Protein AF-A0A343YVD2-F1 (afdb_monomer_lite)

Secondary structure (DSSP, 8-state):
-HHHHHHHGGGGBSS--HHHHHHHHHHHHHHHHHHHHHHH--HHHHHHHHHHHHHHHHHHHHHHHHH---------B-HHHHHHHHHHHHHHHHHHHHHHHHHTT-THHHHHHHHHHHHHHHHHHHTHHHHHHHHHHHHHHHHHHHHHHTT--S-SS--------

Radius of gyration: 23.67 Å; chains: 1; bounding box: 76×28×59 Å

Organism: NCBI:txid144245

pLDDT: mean 73.65, std 12.29, range [42.69, 95.31]

Sequence (165 aa):
MTLIFLLILPSLFNKFHPFFFNILLLLYSLILVMKLNYLFNNYWYSYLFYLLMIGGIMILILYMTSISNNEIYMMKFNYFYIKLFFIGMISYYYYHINIVNMTSENLNMWNLLKSINMMELKILFLNLSVSVFMLLYLFIMMIITVMILSKNNVPLRQMNYEKNF

Foldseek 3Di:
DVLVLLVCVVVQFPDDDLVVVLVSQLVSLVVVLVVVCVQLVDNPVSVVSSVVSVVVSVVSVVVNVVPDDPDDDDTDGDVVSVVVSVVVVVVVVVVVVVVVVVCVVPPPVVVVSVVVNVVVVVVCVVCPVVNVVVVVVVVVVVVVVVVVVVPDPDPPDDPPPPPDD

Structure (mmCIF, N/CA/C/O backbone):
data_AF-A0A343YVD2-F1
#
_entry.id   AF-A0A343YVD2-F1
#
loop_
_atom_site.group_PDB
_atom_site.id
_atom_site.type_symbol
_atom_site.label_atom_id
_atom_site.label_alt_id
_atom_site.label_comp_id
_atom_site.label_asym_id
_atom_site.label_entity_id
_atom_site.label_seq_id
_atom_site.pdbx_PDB_ins_code
_atom_site.Cartn_x
_atom_site.Cartn_y
_atom_site.Cartn_z
_atom_site.occupancy
_atom_site.B_iso_or_equiv
_atom_site.auth_seq_id
_atom_site.auth_comp_id
_atom_site.auth_asym_id
_atom_site.auth_atom_id
_atom_site.pdbx_PDB_model_num
ATOM 1 N N . MET A 1 1 ? 8.460 -8.804 4.836 1.00 63.41 1 MET A N 1
ATOM 2 C CA . MET A 1 1 ? 8.385 -8.726 6.306 1.00 63.41 1 MET A CA 1
ATOM 3 C C . MET A 1 1 ? 7.912 -7.364 6.799 1.00 63.41 1 MET A C 1
ATOM 5 O O . MET A 1 1 ? 6.992 -7.354 7.598 1.00 63.41 1 MET A O 1
ATOM 9 N N . THR A 1 2 ? 8.381 -6.229 6.260 1.00 68.31 2 THR A N 1
ATOM 10 C CA . THR A 1 2 ? 7.782 -4.900 6.551 1.00 68.31 2 THR A CA 1
ATOM 11 C C . THR A 1 2 ? 6.255 -4.860 6.371 1.00 68.31 2 THR A C 1
ATOM 13 O O . THR A 1 2 ? 5.543 -4.439 7.273 1.00 68.31 2 THR A O 1
ATOM 16 N N . LEU A 1 3 ? 5.733 -5.406 5.264 1.00 75.88 3 LEU A N 1
ATOM 17 C CA . LEU A 1 3 ? 4.284 -5.529 5.020 1.00 75.88 3 LEU A CA 1
ATOM 18 C C . LEU A 1 3 ? 3.557 -6.427 6.039 1.00 75.88 3 LEU A C 1
ATOM 20 O O . LEU A 1 3 ? 2.396 -6.185 6.341 1.00 75.88 3 LEU A O 1
ATOM 24 N N . ILE A 1 4 ? 4.231 -7.444 6.583 1.00 72.62 4 ILE A N 1
ATOM 25 C CA . ILE A 1 4 ? 3.655 -8.346 7.592 1.00 72.62 4 ILE A CA 1
ATOM 26 C C . ILE A 1 4 ? 3.545 -7.620 8.935 1.00 72.62 4 ILE A C 1
ATOM 28 O O . ILE A 1 4 ? 2.528 -7.739 9.607 1.00 72.62 4 ILE A O 1
ATOM 32 N N . PHE A 1 5 ? 4.522 -6.777 9.281 1.00 72.06 5 PHE A N 1
ATOM 33 C CA . PHE A 1 5 ? 4.406 -5.911 10.453 1.00 72.06 5 PHE A CA 1
ATOM 34 C C . PHE A 1 5 ? 3.246 -4.919 10.332 1.00 72.06 5 PHE A C 1
ATOM 36 O O . PHE A 1 5 ? 2.504 -4.743 11.295 1.00 72.06 5 PHE A O 1
ATOM 43 N N . LEU A 1 6 ? 3.020 -4.335 9.151 1.00 74.12 6 LEU A N 1
ATOM 44 C CA . LEU A 1 6 ? 1.857 -3.468 8.929 1.00 74.12 6 LEU A CA 1
ATOM 45 C C . LEU A 1 6 ? 0.515 -4.201 9.077 1.00 74.12 6 LEU A C 1
ATOM 47 O O . LEU A 1 6 ? -0.443 -3.601 9.552 1.00 74.12 6 LEU A O 1
ATOM 51 N N . LEU A 1 7 ? 0.447 -5.489 8.728 1.00 73.06 7 LEU A N 1
ATOM 52 C CA . LEU A 1 7 ? -0.760 -6.308 8.906 1.00 73.06 7 LEU A CA 1
ATOM 53 C C . LEU A 1 7 ? -1.048 -6.650 10.377 1.00 73.06 7 LEU A C 1
ATOM 55 O O . LEU A 1 7 ? -2.198 -6.897 10.729 1.00 73.06 7 LEU A O 1
ATOM 59 N N . ILE A 1 8 ? -0.035 -6.625 11.248 1.00 73.50 8 ILE A N 1
ATOM 60 C CA . ILE A 1 8 ? -0.185 -6.875 12.690 1.00 73.50 8 ILE A CA 1
ATOM 61 C C . ILE A 1 8 ? -0.654 -5.610 13.429 1.00 73.50 8 ILE A C 1
ATOM 63 O O . ILE A 1 8 ? -1.315 -5.717 14.460 1.00 73.50 8 ILE A O 1
ATOM 67 N N . LEU A 1 9 ? -0.390 -4.409 12.899 1.00 72.25 9 LEU A N 1
ATOM 68 C CA . LEU A 1 9 ? -0.812 -3.138 13.503 1.00 72.25 9 LEU A CA 1
ATOM 69 C C . LEU A 1 9 ? -2.296 -3.075 13.932 1.00 72.25 9 LEU A C 1
ATOM 71 O O . LEU A 1 9 ? -2.557 -2.627 15.046 1.00 72.25 9 LEU A O 1
ATOM 75 N N . PRO A 1 10 ? -3.286 -3.518 13.134 1.00 71.50 10 PRO A N 1
ATOM 76 C CA . PRO A 1 10 ? -4.683 -3.479 13.563 1.00 71.50 10 PRO A CA 1
ATOM 77 C C . PRO A 1 10 ? -4.990 -4.351 14.788 1.00 71.50 10 PRO A C 1
ATOM 79 O O . PRO A 1 10 ? -5.921 -4.036 15.522 1.00 71.50 10 PRO A O 1
ATOM 82 N N . SER A 1 11 ? -4.184 -5.380 15.077 1.00 68.50 11 SER A N 1
ATOM 83 C CA . SER A 1 11 ? -4.339 -6.189 16.296 1.00 68.50 11 SER A CA 1
ATOM 84 C C . SER A 1 11 ? -3.866 -5.478 17.578 1.00 68.50 11 SER A C 1
ATOM 86 O O . SER A 1 11 ? -4.172 -5.936 18.676 1.00 68.50 11 SER A O 1
ATOM 88 N N . LEU A 1 12 ? -3.164 -4.335 17.465 1.00 69.25 12 LEU A N 1
ATOM 89 C CA . LEU A 1 12 ? -2.754 -3.490 18.602 1.00 69.25 12 LEU A CA 1
ATOM 90 C C . LEU A 1 12 ? -3.942 -2.758 19.253 1.00 69.25 12 LEU A C 1
ATOM 92 O O . LEU A 1 12 ? -3.830 -2.292 20.392 1.00 69.25 12 LEU A O 1
ATOM 96 N N . PHE A 1 13 ? -5.050 -2.603 18.522 1.00 69.88 13 PHE A N 1
ATOM 97 C CA . PHE A 1 13 ? -6.188 -1.787 18.929 1.00 69.88 13 PHE A CA 1
ATOM 98 C C . PHE A 1 13 ? -7.303 -2.656 19.502 1.00 69.88 13 PHE A C 1
ATOM 100 O O . PHE A 1 13 ? -7.895 -3.470 18.804 1.00 69.88 13 PHE A O 1
ATOM 107 N N . ASN A 1 14 ? -7.654 -2.424 20.770 1.00 60.59 14 ASN A N 1
ATOM 108 C CA . ASN A 1 14 ? -8.730 -3.168 21.437 1.00 60.59 14 ASN A CA 1
ATOM 109 C C . ASN A 1 14 ? -10.137 -2.805 20.932 1.00 60.59 14 ASN A C 1
ATOM 111 O O . ASN A 1 14 ? -11.104 -3.478 21.276 1.00 60.59 14 ASN A O 1
ATOM 115 N N . LYS A 1 15 ? -10.278 -1.716 20.171 1.00 65.44 15 LYS A N 1
A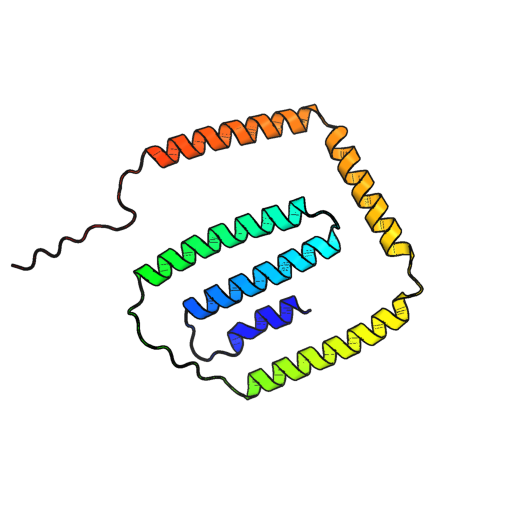TOM 116 C CA . LYS A 1 15 ? -11.556 -1.266 19.620 1.00 65.44 15 LYS A CA 1
ATOM 117 C C . LYS A 1 15 ? -11.414 -1.043 18.117 1.00 65.44 15 LYS A C 1
ATOM 119 O O . LYS A 1 15 ? -10.573 -0.269 17.659 1.00 65.44 15 LYS A O 1
ATOM 124 N N . PHE A 1 16 ? -12.260 -1.735 17.366 1.00 66.81 16 PHE A N 1
ATOM 125 C CA . PHE A 1 16 ? -12.349 -1.627 15.918 1.00 66.81 16 PHE A CA 1
ATOM 126 C C . PHE A 1 16 ? -13.058 -0.321 15.565 1.00 66.81 16 PHE A C 1
ATOM 128 O O . PHE A 1 16 ? -14.279 -0.239 15.649 1.00 66.81 16 PHE A O 1
ATOM 135 N N . HIS A 1 17 ? -12.297 0.713 15.198 1.00 71.94 17 HIS A N 1
ATOM 136 C CA . HIS A 1 17 ? -12.878 1.922 14.623 1.00 71.94 17 HIS A CA 1
ATOM 137 C C . HIS A 1 17 ? -12.643 1.937 13.106 1.00 71.94 17 HIS A C 1
ATOM 139 O O . HIS A 1 17 ? -11.482 1.932 12.678 1.00 71.94 17 HIS A O 1
ATOM 145 N N . PRO A 1 18 ? -13.700 2.009 12.278 1.00 72.44 18 PRO A N 1
ATOM 146 C CA . 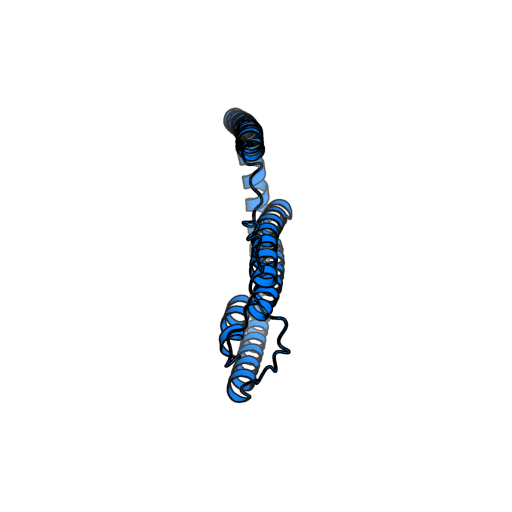PRO A 1 18 ? -13.583 1.893 10.823 1.00 72.44 18 PRO A CA 1
ATOM 147 C C . PRO A 1 18 ? -12.687 2.978 10.209 1.00 72.44 18 PRO A C 1
ATOM 149 O O . PRO A 1 18 ? -11.885 2.699 9.322 1.00 72.44 18 PRO A O 1
ATOM 152 N N . PHE A 1 19 ? -12.735 4.203 10.743 1.00 76.44 19 PHE A N 1
ATOM 153 C CA . PHE A 1 19 ? -11.862 5.297 10.300 1.00 76.44 19 PHE A CA 1
ATOM 154 C C . PHE A 1 19 ? -10.365 4.988 10.458 1.00 76.44 19 PHE A C 1
ATOM 156 O O . PHE A 1 19 ? -9.576 5.280 9.562 1.00 76.44 19 PHE A O 1
ATOM 163 N N . PHE A 1 20 ? -9.962 4.360 11.568 1.00 78.06 20 PHE A N 1
ATOM 164 C CA . PHE A 1 20 ? -8.556 4.021 11.782 1.00 78.06 20 PHE A CA 1
ATOM 165 C C . PHE A 1 20 ? -8.091 2.935 10.808 1.00 78.06 20 PHE A C 1
ATOM 167 O O . PHE A 1 20 ? -6.987 3.017 10.274 1.00 78.06 20 PHE A O 1
ATOM 174 N N . PHE A 1 21 ? -8.957 1.963 10.508 1.00 78.62 21 PHE A N 1
ATOM 175 C CA . PHE A 1 21 ? -8.683 0.964 9.476 1.00 78.62 21 PHE A CA 1
ATOM 176 C C . PHE A 1 21 ? -8.528 1.588 8.088 1.00 78.62 21 PHE A C 1
ATOM 178 O O . PHE A 1 21 ? -7.611 1.200 7.371 1.00 78.62 21 PHE A O 1
ATOM 185 N N . ASN A 1 22 ? -9.338 2.589 7.730 1.00 82.38 22 ASN A N 1
ATOM 186 C CA . ASN A 1 22 ? -9.185 3.297 6.454 1.00 82.38 22 ASN A CA 1
ATOM 187 C C . ASN A 1 22 ? -7.826 4.012 6.352 1.00 82.38 22 ASN A C 1
ATOM 189 O O . ASN A 1 22 ? -7.151 3.910 5.328 1.00 82.38 22 ASN A O 1
ATOM 193 N N . ILE A 1 23 ? -7.382 4.680 7.423 1.00 82.00 23 ILE A N 1
ATOM 194 C CA . ILE A 1 23 ? -6.054 5.319 7.469 1.00 82.00 23 ILE A CA 1
ATOM 195 C C . ILE A 1 23 ? -4.937 4.275 7.374 1.00 82.00 23 ILE A C 1
ATOM 197 O O . ILE A 1 23 ? -3.961 4.462 6.643 1.00 82.00 23 ILE A O 1
ATOM 201 N N . LEU A 1 24 ? -5.079 3.156 8.085 1.00 84.62 24 LEU A N 1
ATOM 202 C CA . LEU A 1 24 ? -4.105 2.072 8.047 1.00 84.62 24 LEU A CA 1
ATOM 203 C C . LEU A 1 24 ? -3.994 1.456 6.644 1.00 84.62 24 LEU A C 1
ATOM 205 O O . LEU A 1 24 ? -2.888 1.182 6.175 1.00 84.62 24 LEU A O 1
ATOM 209 N N . LEU A 1 25 ? -5.125 1.282 5.955 1.00 83.69 25 LEU A N 1
ATOM 210 C CA . LEU A 1 25 ? -5.168 0.745 4.597 1.00 83.69 25 LEU A CA 1
ATOM 211 C C . LEU A 1 25 ? -4.478 1.683 3.593 1.00 83.69 25 LEU A C 1
ATOM 213 O O . LEU A 1 25 ? -3.736 1.209 2.730 1.00 83.69 25 LEU A O 1
ATOM 217 N N . LEU A 1 26 ? -4.654 3.004 3.739 1.00 85.81 26 LEU A N 1
ATOM 218 C CA . LEU A 1 26 ? -3.946 4.003 2.927 1.00 85.81 26 LEU A CA 1
ATOM 219 C C . LEU A 1 26 ? -2.430 3.870 3.088 1.00 85.81 26 LEU A C 1
ATOM 221 O O . LEU A 1 26 ? -1.716 3.731 2.093 1.00 85.81 26 LEU A O 1
ATOM 225 N N . LEU A 1 27 ? -1.937 3.835 4.327 1.00 86.19 27 LEU A N 1
ATOM 226 C CA . LEU A 1 27 ? -0.505 3.681 4.605 1.00 86.19 27 LEU A CA 1
ATOM 227 C C . LEU A 1 27 ? 0.049 2.355 4.069 1.00 86.19 27 LEU A C 1
ATOM 229 O O . LEU A 1 27 ? 1.131 2.328 3.481 1.00 86.19 27 LEU A O 1
ATOM 233 N N . TYR A 1 28 ? -0.703 1.263 4.219 1.00 84.56 28 TYR A N 1
ATOM 234 C CA . TYR A 1 28 ? -0.319 -0.036 3.672 1.00 84.56 28 TYR A CA 1
ATOM 235 C C . TYR A 1 28 ? -0.190 0.007 2.145 1.00 84.56 28 TYR A C 1
ATOM 237 O O . TYR A 1 28 ? 0.818 -0.450 1.599 1.00 84.56 28 TYR A O 1
ATOM 245 N N . SER A 1 29 ? -1.173 0.599 1.459 1.00 86.94 29 SER A N 1
ATOM 246 C CA . SER A 1 29 ? -1.177 0.702 -0.003 1.00 86.94 29 SER A CA 1
ATOM 247 C C . SER A 1 29 ? -0.001 1.531 -0.539 1.00 86.94 29 SER A C 1
ATOM 249 O O . SER A 1 29 ? 0.645 1.117 -1.501 1.00 86.94 29 SER A O 1
ATOM 251 N N . LEU A 1 30 ? 0.360 2.630 0.136 1.00 88.81 30 LEU A N 1
ATOM 252 C CA . LEU A 1 30 ? 1.523 3.457 -0.205 1.00 88.81 30 LEU A CA 1
ATOM 253 C C . LEU A 1 30 ? 2.835 2.666 -0.123 1.00 88.81 30 LEU A C 1
ATOM 255 O O . LEU A 1 30 ? 3.646 2.683 -1.050 1.00 88.81 30 LEU A O 1
ATOM 259 N N . ILE A 1 31 ? 3.038 1.934 0.974 1.00 86.44 31 ILE A N 1
ATOM 260 C CA . ILE A 1 31 ? 4.261 1.148 1.198 1.00 86.44 31 ILE A CA 1
ATOM 261 C C . ILE A 1 31 ? 4.353 -0.011 0.201 1.00 86.44 31 ILE A C 1
ATOM 263 O O . ILE A 1 31 ? 5.440 -0.340 -0.283 1.00 86.44 31 ILE A O 1
ATOM 267 N N . LEU A 1 32 ? 3.215 -0.617 -0.138 1.00 86.44 32 LEU A N 1
ATOM 268 C CA . LEU A 1 32 ? 3.149 -1.690 -1.120 1.00 86.44 32 LEU A CA 1
ATOM 269 C C . LEU A 1 32 ? 3.527 -1.185 -2.520 1.00 86.44 32 LEU A C 1
ATOM 271 O O . LEU A 1 32 ? 4.348 -1.818 -3.183 1.00 86.44 32 LEU A O 1
ATOM 275 N N . VAL A 1 33 ? 3.025 -0.020 -2.934 1.00 89.25 33 VAL A N 1
ATOM 276 C CA . VAL A 1 33 ? 3.363 0.607 -4.225 1.00 89.25 33 VAL A CA 1
ATOM 277 C C . VAL A 1 33 ? 4.847 0.960 -4.309 1.00 89.25 33 VAL A C 1
ATOM 279 O O . VAL A 1 33 ? 5.491 0.644 -5.309 1.00 89.25 33 VAL A O 1
ATOM 282 N N . MET A 1 34 ? 5.422 1.522 -3.242 1.00 84.25 34 MET A N 1
ATOM 283 C CA . MET A 1 34 ? 6.863 1.803 -3.184 1.00 84.25 34 MET A CA 1
ATOM 284 C C . MET A 1 34 ? 7.702 0.526 -3.327 1.00 84.25 34 MET A C 1
ATOM 286 O O . MET A 1 34 ? 8.711 0.514 -4.034 1.00 84.25 34 MET A O 1
ATOM 290 N N . LYS A 1 35 ? 7.265 -0.580 -2.714 1.00 82.50 35 LYS A N 1
ATOM 291 C CA . LYS A 1 35 ? 7.952 -1.870 -2.838 1.00 82.50 35 LYS A CA 1
ATOM 292 C C . LYS A 1 35 ? 7.810 -2.477 -4.237 1.00 82.50 35 LYS A C 1
ATOM 294 O O . LYS A 1 35 ? 8.780 -3.028 -4.749 1.00 82.50 35 LYS A O 1
ATOM 299 N N . LEU A 1 36 ? 6.630 -2.387 -4.852 1.00 82.44 36 LEU A N 1
ATOM 300 C CA . LEU A 1 36 ? 6.412 -2.850 -6.227 1.00 82.44 36 LEU A CA 1
ATOM 301 C C . LEU A 1 36 ? 7.299 -2.093 -7.212 1.00 82.44 36 LEU A C 1
ATOM 303 O O . LEU A 1 36 ? 7.901 -2.710 -8.088 1.00 82.44 36 LEU A O 1
ATOM 307 N N . ASN A 1 37 ? 7.432 -0.781 -7.024 1.00 82.50 37 ASN A N 1
ATOM 308 C CA . ASN A 1 37 ? 8.306 0.036 -7.849 1.00 82.50 37 ASN A CA 1
ATOM 309 C C . ASN A 1 37 ? 9.775 -0.413 -7.740 1.00 82.50 37 ASN A C 1
ATOM 311 O O . ASN A 1 37 ? 10.446 -0.576 -8.754 1.00 82.50 37 ASN A O 1
ATOM 315 N N . TYR A 1 38 ? 10.250 -0.714 -6.525 1.00 76.19 38 TYR A N 1
ATOM 316 C CA . TYR A 1 38 ? 11.602 -1.248 -6.323 1.00 76.19 38 TYR A CA 1
ATOM 317 C C . TYR A 1 38 ? 11.824 -2.612 -7.002 1.00 76.19 38 TYR A C 1
ATOM 319 O O . TYR A 1 38 ? 12.918 -2.883 -7.485 1.00 76.19 38 TYR A O 1
ATOM 327 N N . LEU A 1 39 ? 10.803 -3.477 -7.044 1.00 74.38 39 LEU A N 1
ATOM 328 C CA . LEU A 1 39 ? 10.922 -4.827 -7.611 1.00 74.38 39 LEU A CA 1
ATOM 329 C C . LEU A 1 39 ? 10.921 -4.843 -9.142 1.00 74.38 39 LEU A C 1
ATOM 331 O O . LEU A 1 39 ? 11.731 -5.542 -9.740 1.00 74.38 39 LEU A O 1
ATOM 335 N N . PHE A 1 40 ? 10.008 -4.102 -9.767 1.00 72.31 40 PHE A N 1
ATOM 336 C CA . PHE A 1 40 ? 9.819 -4.143 -11.222 1.00 72.31 40 PHE A CA 1
ATOM 337 C C . PHE A 1 40 ? 10.582 -3.038 -11.960 1.00 72.31 40 PHE A C 1
ATOM 339 O O . PHE A 1 40 ? 10.692 -3.070 -13.185 1.00 72.31 40 PHE A O 1
ATOM 346 N N . ASN A 1 41 ? 11.120 -2.054 -11.230 1.00 68.50 41 ASN A N 1
ATOM 347 C CA . ASN A 1 41 ? 11.885 -0.928 -11.771 1.00 68.50 41 ASN A CA 1
ATOM 348 C C . ASN A 1 41 ? 11.162 -0.197 -12.929 1.00 68.50 41 ASN A C 1
ATOM 350 O O . ASN A 1 41 ? 11.791 0.414 -13.793 1.00 68.50 41 ASN A O 1
ATOM 354 N N . ASN A 1 42 ? 9.830 -0.305 -12.966 1.00 75.62 42 ASN A N 1
ATOM 355 C CA . ASN A 1 42 ? 8.942 0.298 -13.945 1.00 75.62 42 ASN A CA 1
ATOM 356 C C . ASN A 1 42 ? 7.738 0.894 -13.210 1.00 75.62 42 ASN A C 1
ATOM 358 O O . ASN A 1 42 ? 6.929 0.183 -12.609 1.00 75.62 42 ASN A O 1
ATOM 362 N N . TYR A 1 43 ? 7.614 2.216 -13.296 1.00 77.38 43 TYR A N 1
ATOM 363 C CA . TYR A 1 43 ? 6.629 2.989 -12.548 1.00 77.38 43 TYR A CA 1
ATOM 364 C C . TYR A 1 43 ? 5.181 2.714 -12.978 1.00 77.38 43 TYR A C 1
ATOM 366 O O . TYR A 1 43 ? 4.270 2.888 -12.168 1.00 77.38 43 TYR A O 1
ATOM 374 N N . TRP A 1 44 ? 4.949 2.264 -14.218 1.00 79.06 44 TRP A N 1
ATOM 375 C CA . TRP A 1 44 ? 3.606 2.154 -14.802 1.00 79.06 44 TRP A CA 1
ATOM 376 C C . TRP A 1 44 ? 2.704 1.183 -14.035 1.00 79.06 44 TRP A C 1
ATOM 378 O O . TRP A 1 44 ? 1.583 1.534 -13.666 1.00 79.06 44 TRP A O 1
ATOM 388 N N . TYR A 1 45 ? 3.208 -0.012 -13.721 1.00 76.81 45 TYR A N 1
ATOM 389 C CA . TYR A 1 45 ? 2.432 -1.015 -12.991 1.00 76.81 45 TYR A CA 1
ATOM 390 C C . TYR A 1 45 ? 2.186 -0.613 -11.536 1.00 76.81 45 TYR A C 1
ATOM 392 O O . TYR A 1 45 ? 1.062 -0.725 -11.045 1.00 76.81 45 TYR A O 1
ATOM 400 N N . SER A 1 46 ? 3.206 -0.082 -10.854 1.00 83.88 46 SER A N 1
ATOM 401 C CA . SER A 1 46 ? 3.052 0.408 -9.479 1.00 83.88 46 SER A CA 1
ATOM 402 C C . SER A 1 46 ? 2.061 1.576 -9.387 1.00 83.88 46 SER A C 1
ATOM 404 O O . SER A 1 46 ? 1.283 1.651 -8.438 1.00 83.88 46 SER A O 1
ATOM 406 N N . TYR A 1 47 ? 2.031 2.446 -10.399 1.00 87.38 47 TYR A N 1
ATOM 407 C CA . TYR A 1 47 ? 1.129 3.592 -10.464 1.00 87.38 47 TYR A CA 1
ATOM 408 C C . TYR A 1 47 ? -0.329 3.183 -10.717 1.00 87.38 47 TYR A C 1
ATOM 410 O O . TYR A 1 47 ? -1.225 3.640 -10.005 1.00 87.38 47 TYR A O 1
ATOM 418 N N . LEU A 1 48 ? -0.578 2.279 -11.672 1.00 89.31 48 LEU A N 1
ATOM 419 C CA . LEU A 1 48 ? -1.928 1.765 -11.936 1.00 89.31 48 LEU A CA 1
ATOM 420 C C . LEU A 1 48 ? -2.514 1.060 -10.707 1.00 89.31 48 LEU A C 1
ATOM 422 O O . LEU A 1 48 ? -3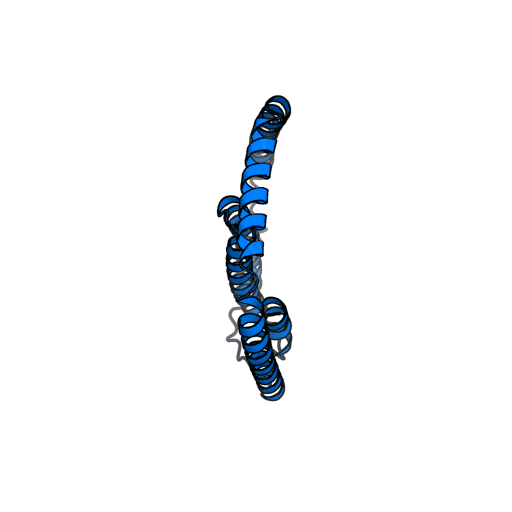.674 1.282 -10.356 1.00 89.31 48 LEU A O 1
ATOM 426 N N . PHE A 1 49 ? -1.699 0.262 -10.012 1.00 84.81 49 PHE A N 1
ATOM 427 C CA . PHE A 1 49 ? -2.116 -0.398 -8.777 1.00 84.81 49 PHE A CA 1
ATOM 428 C C . PHE A 1 49 ? -2.493 0.609 -7.677 1.00 84.81 49 PHE A C 1
ATOM 430 O O . PHE A 1 49 ? -3.487 0.417 -6.976 1.00 84.81 49 PHE A O 1
ATOM 437 N N . TYR A 1 50 ? -1.738 1.705 -7.547 1.00 86.75 50 TYR A N 1
ATOM 438 C CA . TYR A 1 50 ? -2.022 2.761 -6.572 1.00 86.75 50 TYR A CA 1
ATOM 439 C C . TYR A 1 50 ? -3.371 3.445 -6.817 1.00 86.75 50 TYR A C 1
ATOM 441 O O . TYR A 1 50 ? -4.160 3.604 -5.884 1.00 86.75 50 TYR A O 1
ATOM 449 N N . LEU A 1 51 ? -3.659 3.810 -8.069 1.00 86.94 51 LEU A N 1
ATOM 450 C CA . LEU A 1 51 ? -4.915 4.468 -8.440 1.00 86.94 51 LEU A CA 1
ATOM 451 C C . LEU A 1 51 ? -6.136 3.583 -8.171 1.00 86.94 51 LEU A C 1
ATOM 453 O O . LEU A 1 51 ? -7.127 4.057 -7.615 1.00 86.94 51 LEU A O 1
ATOM 457 N N . LEU A 1 52 ? -6.048 2.296 -8.520 1.00 90.56 52 LEU A N 1
ATOM 458 C CA . LEU A 1 52 ? -7.117 1.328 -8.264 1.00 90.56 52 LEU A CA 1
ATOM 459 C C . LEU A 1 52 ? -7.409 1.197 -6.762 1.00 90.56 52 LEU A C 1
ATOM 461 O O . LEU A 1 52 ? -8.570 1.218 -6.351 1.00 90.56 52 LEU A O 1
ATOM 465 N N . MET A 1 53 ? -6.362 1.119 -5.936 1.00 87.12 53 MET A N 1
ATOM 466 C CA . MET A 1 53 ? -6.514 0.995 -4.485 1.00 87.12 53 MET A CA 1
ATOM 467 C C . MET A 1 53 ? -7.084 2.264 -3.842 1.00 87.12 53 MET A C 1
ATOM 469 O O . MET A 1 53 ? -7.992 2.170 -3.016 1.00 87.12 53 MET A O 1
ATOM 473 N N . ILE A 1 54 ? -6.622 3.453 -4.240 1.00 90.12 54 ILE A N 1
ATOM 474 C CA . ILE A 1 54 ? -7.167 4.715 -3.717 1.00 90.12 54 ILE A CA 1
ATOM 475 C C . ILE A 1 54 ? -8.627 4.917 -4.102 1.00 90.12 54 ILE A C 1
ATOM 477 O O . ILE A 1 54 ? -9.411 5.343 -3.252 1.00 90.12 54 ILE A O 1
ATOM 481 N N . GLY A 1 55 ? -9.009 4.575 -5.335 1.00 88.50 55 GLY A 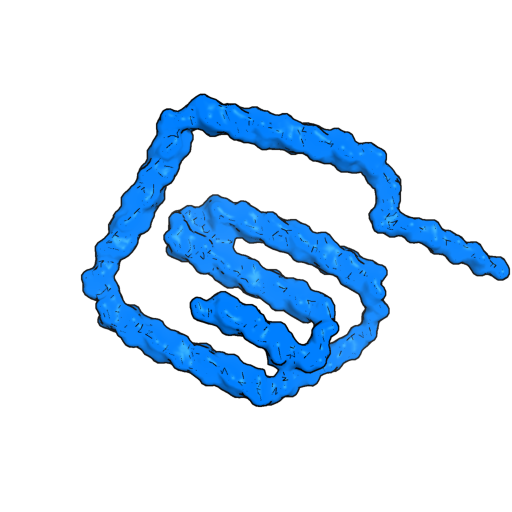N 1
ATOM 482 C CA . GLY A 1 55 ? -10.404 4.655 -5.767 1.00 88.50 55 GLY A CA 1
ATOM 483 C C . GLY A 1 55 ? -11.331 3.834 -4.865 1.00 88.50 55 GLY A C 1
ATOM 484 O O . GLY A 1 55 ? -12.357 4.338 -4.407 1.00 88.50 55 GLY A O 1
ATOM 485 N N . GLY A 1 56 ? -10.931 2.605 -4.523 1.00 86.00 56 GLY A N 1
ATOM 486 C CA . GLY A 1 56 ? -11.680 1.752 -3.593 1.00 86.00 56 GLY A CA 1
ATOM 487 C C . GLY A 1 56 ? -11.764 2.326 -2.173 1.00 86.00 56 GLY A C 1
ATOM 488 O O . GLY A 1 56 ? -12.827 2.298 -1.550 1.00 86.00 56 GLY A O 1
ATOM 489 N N . ILE A 1 57 ? -10.671 2.906 -1.671 1.00 86.69 57 ILE A N 1
ATOM 490 C CA . ILE A 1 57 ? -10.637 3.511 -0.331 1.00 86.69 57 ILE A CA 1
ATOM 491 C C . ILE A 1 57 ? -11.522 4.763 -0.253 1.00 86.69 57 ILE A C 1
ATOM 493 O O . ILE A 1 57 ? -12.187 4.976 0.761 1.00 86.69 57 ILE A O 1
ATOM 497 N N . MET A 1 58 ? -11.584 5.578 -1.309 1.00 82.50 58 MET A N 1
ATOM 498 C CA . MET A 1 58 ? -12.439 6.772 -1.331 1.00 82.50 58 MET A CA 1
ATOM 499 C C . MET A 1 58 ? -13.925 6.423 -1.169 1.00 82.50 58 MET A C 1
ATOM 501 O O . MET A 1 58 ? -14.637 7.091 -0.418 1.00 82.50 58 MET A O 1
ATOM 505 N N . ILE A 1 59 ? -14.379 5.340 -1.800 1.00 84.88 59 ILE A N 1
ATOM 506 C CA . ILE A 1 59 ? -15.760 4.850 -1.669 1.00 84.88 59 ILE A CA 1
ATOM 507 C C . ILE A 1 59 ? -16.028 4.364 -0.235 1.00 84.88 59 ILE A C 1
ATOM 509 O O . ILE A 1 59 ? -17.075 4.668 0.339 1.00 84.88 59 ILE A O 1
ATOM 513 N N . LEU A 1 60 ? -15.066 3.670 0.383 1.00 81.94 60 LEU A N 1
ATOM 514 C CA . LEU A 1 60 ? -15.167 3.220 1.777 1.00 81.94 60 LEU A CA 1
ATOM 515 C C . LEU A 1 60 ? -15.224 4.386 2.777 1.00 81.94 60 LEU A C 1
ATOM 517 O O . LEU A 1 60 ? -15.946 4.302 3.773 1.00 81.94 60 LEU A O 1
ATOM 521 N N . ILE A 1 61 ? -14.498 5.482 2.525 1.00 80.12 61 ILE A N 1
ATOM 522 C CA . ILE A 1 61 ? -14.566 6.695 3.356 1.00 80.12 61 ILE A CA 1
ATOM 523 C C . ILE A 1 61 ? -15.955 7.334 3.254 1.00 80.12 61 ILE A C 1
ATOM 525 O O . ILE A 1 61 ? -16.538 7.649 4.290 1.00 80.12 61 ILE A O 1
ATOM 529 N N . LEU A 1 62 ? -16.504 7.465 2.040 1.00 82.94 62 LEU A N 1
ATOM 530 C CA . LEU A 1 62 ? -17.852 8.007 1.809 1.00 82.94 62 LEU A CA 1
ATOM 531 C C . LEU A 1 62 ? -18.942 7.186 2.508 1.00 82.94 62 LEU A C 1
ATOM 533 O O . LEU A 1 62 ? -19.877 7.749 3.074 1.00 82.94 62 LEU A O 1
ATOM 537 N N . TYR A 1 63 ? -18.817 5.859 2.494 1.00 83.62 63 TYR A N 1
ATOM 538 C CA . TYR A 1 63 ? -19.753 4.982 3.193 1.00 83.62 63 TYR A CA 1
ATOM 539 C C . TYR A 1 63 ? -19.712 5.214 4.709 1.00 83.62 63 TYR A C 1
ATOM 541 O O . TYR A 1 63 ? -20.750 5.431 5.333 1.00 83.62 63 TYR A O 1
ATOM 549 N N . MET A 1 64 ? -18.521 5.243 5.310 1.00 76.12 64 MET A N 1
ATOM 550 C CA . MET A 1 64 ? -18.389 5.359 6.766 1.00 76.12 64 MET A CA 1
ATOM 551 C C . MET A 1 64 ? -18.815 6.729 7.305 1.00 76.12 64 MET A C 1
ATOM 553 O O . MET A 1 64 ? -19.482 6.781 8.337 1.00 76.12 64 MET A O 1
ATOM 557 N N . THR A 1 65 ? -18.513 7.824 6.597 1.00 74.94 65 THR A N 1
ATOM 558 C CA . THR A 1 65 ? -18.986 9.165 6.995 1.00 74.94 65 THR A CA 1
ATOM 559 C C . THR A 1 65 ? -20.506 9.295 6.930 1.00 74.94 65 THR A C 1
ATOM 561 O O . THR A 1 65 ? -21.069 10.128 7.633 1.00 74.94 65 THR A O 1
ATOM 564 N N . SER A 1 66 ? -21.182 8.468 6.126 1.00 76.50 66 SER A N 1
ATOM 565 C CA . SER A 1 66 ? -22.645 8.473 6.026 1.00 76.50 66 SER A CA 1
ATOM 566 C C . SER A 1 66 ? -23.363 7.704 7.145 1.00 76.50 66 SER A C 1
ATOM 568 O O . SER A 1 66 ? -24.570 7.873 7.297 1.00 76.50 66 SER A O 1
ATOM 570 N N . ILE A 1 67 ? -22.647 6.877 7.923 1.00 70.50 67 ILE A N 1
ATOM 571 C CA . ILE A 1 67 ? -23.243 5.924 8.881 1.00 70.50 67 ILE A CA 1
ATOM 572 C C . ILE A 1 67 ? -22.910 6.246 10.341 1.00 70.50 67 ILE A C 1
ATOM 574 O O . ILE A 1 67 ? -23.709 5.938 11.222 1.00 70.50 67 ILE A O 1
ATOM 578 N N . SER A 1 68 ? -21.750 6.837 10.637 1.00 68.25 68 SER A N 1
ATOM 579 C CA . SER A 1 68 ? -21.328 7.030 12.030 1.00 68.25 68 SER A CA 1
ATOM 580 C C . SER A 1 68 ? -21.760 8.377 12.618 1.00 68.25 68 SER A C 1
ATOM 582 O O . SER A 1 68 ? -21.443 9.424 12.056 1.00 68.25 68 SER A O 1
ATOM 584 N N . ASN A 1 69 ? -22.359 8.352 13.816 1.00 56.72 69 ASN A N 1
ATOM 585 C CA . ASN A 1 69 ? -22.397 9.509 14.716 1.00 56.72 69 ASN A CA 1
ATOM 586 C C . ASN A 1 69 ? -20.956 9.968 15.012 1.00 56.72 69 ASN A C 1
ATOM 588 O O . ASN A 1 69 ? -20.093 9.136 15.286 1.00 56.72 69 ASN A O 1
ATOM 592 N N . ASN A 1 70 ? -20.693 11.280 14.971 1.00 63.81 70 ASN A N 1
ATOM 593 C CA . ASN A 1 70 ? -19.383 11.908 15.224 1.00 63.81 70 ASN A CA 1
ATOM 594 C C . ASN A 1 70 ? -18.933 11.807 16.703 1.00 63.81 70 ASN A C 1
ATOM 596 O O . ASN A 1 70 ? -18.617 12.814 17.339 1.00 63.81 70 ASN A O 1
ATOM 600 N N . GLU A 1 71 ? -18.919 10.613 17.289 1.00 68.12 71 GLU A N 1
ATOM 601 C CA . GLU A 1 71 ? -18.440 10.410 18.655 1.00 68.12 71 GLU A CA 1
ATOM 602 C C . GLU A 1 71 ? -16.908 10.468 18.711 1.00 68.12 71 GLU A C 1
ATOM 604 O O . GLU A 1 71 ? -16.198 9.852 17.913 1.00 68.12 71 GLU A O 1
ATOM 609 N N . ILE A 1 72 ? -16.380 11.220 19.680 1.00 65.69 72 ILE A N 1
ATOM 610 C CA . ILE A 1 72 ? -14.937 11.363 19.886 1.00 65.69 72 ILE A CA 1
ATOM 611 C C . ILE A 1 72 ? -14.378 10.017 20.353 1.00 65.69 72 ILE A C 1
ATOM 613 O O . ILE A 1 72 ? -14.591 9.577 21.485 1.00 65.69 72 ILE A O 1
ATOM 617 N N . TYR A 1 73 ? -13.635 9.354 19.474 1.00 66.88 73 TYR A N 1
ATOM 618 C CA . TYR A 1 73 ? -13.035 8.062 19.764 1.00 66.88 73 TYR A CA 1
ATOM 619 C C . TYR A 1 73 ? -11.741 8.209 20.580 1.00 66.88 73 TYR A C 1
ATOM 621 O O . TYR A 1 73 ? -10.733 8.717 20.090 1.00 66.88 73 TYR A O 1
ATOM 629 N N . MET A 1 74 ? -11.736 7.703 21.820 1.00 66.69 74 MET A N 1
ATOM 630 C CA . MET A 1 74 ? -10.508 7.548 22.609 1.00 66.69 74 MET A CA 1
ATOM 631 C C . MET A 1 74 ? -9.835 6.199 22.324 1.00 66.69 74 MET A C 1
ATOM 633 O O . MET A 1 74 ? -10.306 5.142 22.759 1.00 66.69 74 MET A O 1
ATOM 637 N N . MET A 1 75 ? -8.692 6.243 21.634 1.00 66.06 75 MET A N 1
ATOM 638 C CA . MET A 1 75 ? -7.822 5.083 21.424 1.00 66.06 75 MET A CA 1
ATOM 639 C C . MET A 1 75 ? -7.170 4.642 22.734 1.00 66.06 75 MET A C 1
ATOM 641 O O . MET A 1 75 ? -6.383 5.377 23.326 1.00 66.06 75 MET A O 1
ATOM 645 N N . LYS A 1 76 ? -7.450 3.406 23.159 1.00 68.81 76 LYS A N 1
ATOM 646 C CA . LYS A 1 76 ? -6.689 2.732 24.216 1.00 68.81 76 LYS A CA 1
ATOM 647 C C . LYS A 1 76 ? -5.712 1.756 23.572 1.00 68.81 76 LYS A C 1
ATOM 649 O O . LYS A 1 76 ? -6.133 0.779 22.954 1.00 68.81 76 LYS A O 1
ATOM 654 N N . PHE A 1 77 ? -4.422 2.038 23.718 1.00 71.62 77 PHE A N 1
ATOM 655 C CA . PHE A 1 77 ? -3.348 1.179 23.237 1.00 71.62 77 PHE A CA 1
ATOM 656 C C . PHE A 1 77 ? -2.944 0.166 24.305 1.00 71.62 77 PHE A C 1
ATOM 658 O O . PHE A 1 77 ? -2.690 0.527 25.454 1.00 71.62 77 PHE A O 1
ATOM 665 N N . ASN A 1 78 ? -2.815 -1.098 23.913 1.00 76.75 78 ASN A N 1
ATOM 666 C CA . ASN A 1 78 ? -2.220 -2.118 24.767 1.00 76.75 78 ASN A CA 1
ATOM 667 C C . ASN A 1 78 ? -0.687 -2.059 24.650 1.00 76.75 78 ASN A C 1
ATOM 669 O O . ASN A 1 78 ? -0.110 -2.459 23.637 1.00 76.75 78 ASN A O 1
ATOM 673 N N . TYR A 1 79 ? -0.014 -1.610 25.715 1.00 76.38 79 TYR A N 1
ATOM 674 C CA . TYR A 1 79 ? 1.453 -1.498 25.774 1.00 76.38 79 TYR A CA 1
ATOM 675 C C . TYR A 1 79 ? 2.198 -2.808 25.466 1.00 76.38 79 TYR A C 1
ATOM 677 O O . TYR A 1 79 ? 3.323 -2.775 24.970 1.00 76.38 79 TYR A O 1
ATOM 685 N N . PHE A 1 80 ? 1.583 -3.964 25.734 1.00 76.12 80 PHE A N 1
ATOM 686 C CA . PHE A 1 80 ? 2.162 -5.273 25.425 1.00 76.12 80 PHE A CA 1
ATOM 687 C C . PHE A 1 80 ? 2.373 -5.477 23.919 1.00 76.12 80 PHE A C 1
ATOM 689 O O . PHE A 1 80 ? 3.464 -5.843 23.483 1.00 76.12 80 PHE A O 1
ATOM 696 N N . TYR A 1 81 ? 1.359 -5.163 23.112 1.00 75.56 81 TYR A N 1
ATOM 697 C CA . TYR A 1 81 ? 1.442 -5.323 21.665 1.00 75.56 81 TYR A CA 1
ATOM 698 C C . TYR A 1 81 ? 2.429 -4.322 21.041 1.00 75.56 81 TYR A C 1
ATOM 700 O O . TYR A 1 81 ? 3.149 -4.671 20.107 1.00 75.56 81 TYR A O 1
ATOM 708 N N . ILE A 1 82 ? 2.549 -3.114 21.609 1.00 79.25 82 ILE A N 1
ATOM 709 C CA . ILE A 1 82 ? 3.556 -2.130 21.178 1.00 79.25 82 ILE A CA 1
ATOM 710 C C . ILE A 1 82 ? 4.973 -2.686 21.377 1.00 79.25 82 ILE A C 1
ATOM 712 O O . ILE A 1 82 ? 5.799 -2.606 20.468 1.00 79.25 82 ILE A O 1
ATOM 716 N N . LYS A 1 83 ? 5.259 -3.301 22.532 1.00 77.12 83 LYS A N 1
ATOM 717 C CA . LYS A 1 83 ? 6.572 -3.914 22.798 1.00 77.12 83 LYS A CA 1
ATOM 718 C C . LYS A 1 83 ? 6.896 -5.034 21.804 1.00 77.12 83 LYS A C 1
ATOM 720 O O . LYS A 1 83 ? 8.007 -5.070 21.280 1.00 77.12 83 LYS A O 1
ATOM 725 N N . LEU A 1 84 ? 5.928 -5.904 21.505 1.00 77.75 84 LEU A N 1
ATOM 726 C CA . LEU A 1 84 ? 6.093 -6.976 20.513 1.00 77.75 84 LEU A CA 1
ATOM 727 C C . LEU A 1 84 ? 6.406 -6.430 19.115 1.00 77.75 84 LEU A C 1
ATOM 729 O O . LEU A 1 84 ? 7.282 -6.959 18.431 1.00 77.75 84 LEU A O 1
ATOM 733 N N . PHE A 1 85 ? 5.745 -5.342 18.715 1.00 81.31 85 PHE A N 1
ATOM 734 C CA . PHE A 1 85 ? 6.002 -4.694 17.432 1.00 81.31 85 PHE A CA 1
ATOM 735 C C . PHE A 1 85 ? 7.443 -4.167 17.329 1.00 81.31 85 PHE A C 1
ATOM 737 O O . PHE A 1 85 ? 8.122 -4.418 16.332 1.00 81.31 85 PHE A O 1
ATOM 744 N N . PHE A 1 86 ? 7.945 -3.498 18.374 1.00 81.06 86 PHE A N 1
ATOM 745 C CA . PHE A 1 86 ? 9.322 -2.989 18.392 1.00 81.06 86 PHE A CA 1
ATOM 746 C C . PHE A 1 86 ? 10.369 -4.108 18.366 1.00 81.06 86 PHE A C 1
ATOM 748 O O . PHE A 1 86 ? 11.342 -4.010 17.620 1.00 81.06 86 PHE A O 1
ATOM 755 N N . ILE A 1 87 ? 10.156 -5.196 19.110 1.00 81.00 87 ILE A N 1
ATOM 756 C CA . ILE A 1 87 ? 11.050 -6.367 19.095 1.00 81.00 87 ILE A CA 1
ATOM 757 C C . ILE A 1 87 ? 11.103 -6.993 17.692 1.00 81.00 87 ILE A C 1
ATOM 759 O O . ILE A 1 87 ? 12.179 -7.316 17.179 1.00 81.00 87 ILE A O 1
ATOM 763 N N . GLY A 1 88 ? 9.949 -7.096 17.030 1.00 80.69 88 GLY A N 1
ATOM 764 C CA . GLY A 1 88 ? 9.858 -7.546 15.644 1.00 80.69 88 GLY A CA 1
ATOM 765 C C . GLY A 1 88 ? 10.644 -6.660 14.672 1.00 80.69 88 GLY A C 1
ATOM 766 O O . GLY A 1 88 ? 11.413 -7.165 13.855 1.00 80.69 88 GLY A O 1
ATOM 767 N N . MET A 1 89 ? 10.527 -5.338 14.793 1.00 80.19 89 MET A N 1
ATOM 768 C CA . MET A 1 89 ? 11.268 -4.408 13.932 1.00 80.19 89 MET A CA 1
ATOM 769 C C . MET A 1 89 ? 12.783 -4.487 14.134 1.00 80.19 89 MET A C 1
ATOM 771 O O . MET A 1 89 ? 13.537 -4.491 13.160 1.00 80.19 89 MET A O 1
ATOM 775 N N . ILE A 1 90 ? 13.231 -4.598 15.385 1.00 82.06 90 ILE A N 1
ATOM 776 C CA . ILE A 1 90 ? 14.654 -4.689 15.724 1.00 82.06 90 ILE A CA 1
ATOM 777 C C . ILE A 1 90 ? 15.256 -5.982 15.158 1.00 82.06 90 ILE A C 1
ATOM 779 O O . ILE A 1 90 ? 16.281 -5.938 14.481 1.00 82.06 90 ILE A O 1
ATOM 783 N N . SER A 1 91 ? 14.592 -7.126 15.361 1.00 79.12 91 SER A N 1
ATOM 784 C CA . SER A 1 91 ? 15.049 -8.413 14.808 1.00 79.12 91 SER A CA 1
ATOM 785 C C . SER A 1 91 ? 15.133 -8.405 13.276 1.00 79.12 91 SER A C 1
ATOM 787 O O . SER A 1 91 ? 16.098 -8.919 12.708 1.00 79.12 91 SER A O 1
ATOM 789 N N . TYR A 1 92 ? 14.182 -7.757 12.599 1.00 79.19 92 TYR A N 1
ATOM 790 C CA . TYR A 1 92 ? 14.226 -7.587 11.147 1.00 79.19 92 TYR A CA 1
ATOM 791 C C . TYR A 1 92 ? 15.417 -6.738 10.688 1.00 79.19 92 TYR A C 1
ATOM 793 O O . TYR A 1 92 ? 16.078 -7.092 9.710 1.00 79.19 92 TYR A O 1
ATOM 801 N N . TYR A 1 93 ? 15.705 -5.641 11.390 1.00 79.19 93 TYR A N 1
ATOM 802 C CA . TYR A 1 93 ? 16.830 -4.769 11.058 1.00 79.19 93 TYR A CA 1
ATOM 803 C C . TYR A 1 93 ? 18.169 -5.514 11.157 1.00 79.19 93 TYR A C 1
ATOM 805 O O . TYR A 1 93 ? 18.974 -5.464 10.225 1.00 79.19 93 TYR A O 1
ATOM 813 N N . TYR A 1 94 ? 18.363 -6.297 12.224 1.00 77.81 94 TYR A N 1
ATOM 814 C CA . TYR A 1 94 ? 19.551 -7.142 12.379 1.00 77.81 94 TYR A CA 1
ATOM 815 C C . TYR A 1 94 ? 19.667 -8.209 11.284 1.00 77.81 94 TYR A C 1
ATOM 817 O O . TYR A 1 94 ? 20.753 -8.421 10.743 1.00 77.81 94 TYR A O 1
ATOM 825 N N . TYR A 1 95 ? 18.556 -8.848 10.907 1.00 76.56 95 TYR A N 1
ATOM 826 C CA . TYR A 1 95 ? 18.558 -9.842 9.832 1.00 76.56 95 TYR A CA 1
ATOM 827 C C . TYR A 1 95 ? 18.953 -9.230 8.478 1.00 76.56 95 TYR A C 1
ATOM 829 O O . TYR A 1 95 ? 19.734 -9.821 7.731 1.00 76.56 95 TYR A O 1
ATOM 837 N N . HIS A 1 96 ? 18.468 -8.022 8.173 1.00 71.44 96 HIS A N 1
ATOM 838 C CA . HIS A 1 96 ? 18.798 -7.349 6.917 1.00 71.44 96 HIS A CA 1
ATOM 839 C C . HIS A 1 96 ? 20.250 -6.895 6.828 1.00 71.44 96 HIS A C 1
ATOM 841 O O . HIS A 1 96 ? 20.846 -7.057 5.766 1.00 71.44 96 HIS A O 1
ATOM 847 N N . ILE A 1 97 ? 20.828 -6.365 7.909 1.00 73.50 97 ILE A N 1
ATOM 848 C CA . ILE A 1 97 ? 22.249 -5.983 7.926 1.00 73.50 97 ILE A CA 1
ATOM 849 C C . ILE A 1 97 ? 23.128 -7.193 7.595 1.00 73.50 97 ILE A C 1
ATOM 851 O O . ILE A 1 97 ? 24.024 -7.098 6.758 1.00 73.50 97 ILE A O 1
ATOM 855 N N . ASN A 1 98 ? 22.822 -8.350 8.182 1.00 66.00 98 ASN A N 1
ATOM 856 C CA . ASN A 1 98 ? 23.590 -9.570 7.945 1.00 66.00 98 ASN A CA 1
ATOM 857 C C . ASN A 1 98 ? 23.472 -10.064 6.493 1.00 66.00 98 ASN A C 1
ATOM 859 O O . ASN A 1 98 ? 24.462 -10.507 5.919 1.00 66.00 98 ASN A O 1
ATOM 863 N N . ILE A 1 99 ? 22.294 -9.947 5.871 1.00 63.53 99 ILE A N 1
ATOM 864 C CA . ILE A 1 99 ? 22.096 -10.323 4.461 1.00 63.53 99 ILE A CA 1
ATOM 865 C C . ILE A 1 99 ? 22.774 -9.348 3.502 1.00 63.53 99 ILE A C 1
ATOM 867 O O . ILE A 1 99 ? 23.378 -9.783 2.523 1.00 63.53 99 ILE A O 1
ATOM 871 N N . VAL A 1 100 ? 22.677 -8.041 3.745 1.00 60.53 100 VAL A N 1
ATOM 872 C CA . VAL A 1 100 ? 23.287 -7.028 2.867 1.00 60.53 100 VAL A CA 1
ATOM 873 C C . VAL A 1 100 ? 24.809 -7.181 2.858 1.00 60.53 100 VAL A C 1
ATOM 875 O O . VAL A 1 100 ? 25.419 -7.134 1.792 1.00 60.53 100 VAL A O 1
ATOM 878 N N . ASN A 1 101 ? 25.406 -7.493 4.009 1.00 59.19 101 ASN A N 1
ATOM 879 C CA . ASN A 1 101 ? 26.841 -7.759 4.107 1.00 59.19 101 ASN A CA 1
ATOM 880 C C . ASN A 1 101 ? 27.270 -9.058 3.399 1.00 59.19 101 ASN A C 1
ATOM 882 O O . ASN A 1 101 ? 28.405 -9.143 2.949 1.00 59.19 101 ASN A O 1
ATOM 886 N N . MET A 1 102 ? 26.372 -10.041 3.260 1.00 56.94 102 MET A N 1
ATOM 887 C CA . MET A 1 102 ? 26.619 -11.296 2.530 1.00 56.94 102 MET A CA 1
ATOM 888 C C . MET A 1 102 ? 26.332 -11.200 1.021 1.00 56.94 102 MET A C 1
ATOM 890 O O . MET A 1 102 ? 26.745 -12.066 0.259 1.00 56.94 102 MET A O 1
ATOM 894 N N . THR A 1 103 ? 25.588 -10.186 0.565 1.00 54.62 103 THR A N 1
ATOM 895 C CA . THR A 1 103 ? 25.095 -10.082 -0.825 1.00 54.62 103 THR A CA 1
ATOM 896 C C . THR A 1 103 ? 25.803 -9.022 -1.666 1.00 54.62 103 THR A C 1
ATOM 898 O O . THR A 1 103 ? 25.519 -8.922 -2.860 1.00 54.62 103 THR A O 1
ATOM 901 N N . SER A 1 104 ? 26.765 -8.284 -1.104 1.00 51.91 104 SER A N 1
ATOM 902 C CA . SER A 1 104 ? 27.664 -7.396 -1.859 1.00 51.91 104 SER A CA 1
ATOM 903 C C . SER A 1 104 ? 28.483 -8.134 -2.933 1.00 51.91 104 SER A C 1
ATOM 905 O O . SER A 1 104 ? 28.914 -7.511 -3.900 1.00 51.91 104 SER A O 1
ATOM 907 N N . GLU A 1 105 ? 28.615 -9.462 -2.837 1.00 50.88 105 GLU A N 1
ATOM 908 C CA . GLU A 1 105 ? 29.221 -10.318 -3.869 1.00 50.88 105 GLU A CA 1
ATOM 909 C C . GLU A 1 105 ? 28.274 -10.646 -5.049 1.00 50.88 105 GLU A C 1
ATOM 911 O O . GLU A 1 105 ? 28.722 -11.114 -6.093 1.00 50.88 105 GLU A O 1
ATOM 916 N N . ASN A 1 106 ? 26.972 -10.339 -4.960 1.00 50.91 106 ASN A N 1
ATOM 917 C CA . ASN A 1 106 ? 25.958 -10.707 -5.961 1.00 50.91 106 ASN A CA 1
ATOM 918 C C . ASN A 1 106 ? 25.480 -9.522 -6.823 1.00 50.91 106 ASN A C 1
ATOM 920 O O . ASN A 1 106 ? 24.279 -9.287 -6.997 1.00 50.91 106 ASN A O 1
ATOM 924 N N . LEU A 1 107 ? 26.422 -8.833 -7.475 1.00 54.41 107 LEU A N 1
ATOM 925 C CA . LEU A 1 107 ? 26.167 -7.869 -8.565 1.00 54.41 107 LEU A CA 1
ATOM 926 C C . LEU A 1 107 ? 25.352 -8.455 -9.749 1.00 54.41 107 LEU A C 1
ATOM 928 O O . LEU A 1 107 ? 24.872 -7.718 -10.610 1.00 54.41 107 LEU A O 1
ATOM 932 N N . ASN A 1 108 ? 25.122 -9.771 -9.781 1.00 55.81 108 ASN A N 1
ATOM 933 C CA . ASN A 1 108 ? 24.414 -10.474 -10.855 1.00 55.81 108 ASN A CA 1
ATOM 934 C C . ASN A 1 108 ? 22.884 -10.296 -10.851 1.00 55.81 108 ASN A C 1
ATOM 936 O O . ASN A 1 108 ? 22.259 -10.409 -11.908 1.00 55.81 108 ASN A O 1
ATOM 940 N N . MET A 1 109 ? 22.259 -9.964 -9.716 1.00 56.91 109 MET A N 1
ATOM 941 C CA . MET A 1 109 ? 20.794 -9.802 -9.655 1.00 56.91 109 MET A CA 1
ATOM 942 C C . MET A 1 109 ? 20.294 -8.566 -10.415 1.00 56.91 109 MET A C 1
ATOM 944 O O . MET A 1 109 ? 19.216 -8.591 -11.008 1.00 56.91 109 MET A O 1
ATOM 948 N N . TRP A 1 110 ? 21.091 -7.498 -10.460 1.00 57.81 110 TRP A N 1
ATOM 949 C CA . TRP A 1 110 ? 20.733 -6.272 -11.180 1.00 57.81 110 TRP A CA 1
ATOM 950 C C . TRP A 1 110 ? 20.755 -6.480 -12.701 1.00 57.81 110 TRP A C 1
ATOM 952 O O . TRP A 1 110 ? 19.918 -5.931 -13.419 1.00 57.81 110 TRP A O 1
ATOM 962 N N . ASN A 1 111 ? 21.652 -7.338 -13.193 1.00 58.75 111 ASN A N 1
ATOM 963 C CA . ASN A 1 111 ? 21.726 -7.693 -14.611 1.00 58.75 111 ASN A CA 1
ATOM 964 C C . ASN A 1 111 ? 20.556 -8.589 -15.050 1.00 58.75 111 ASN A C 1
ATOM 966 O O . ASN A 1 111 ? 20.045 -8.414 -16.157 1.00 58.75 111 ASN A O 1
ATOM 970 N N . LEU A 1 112 ? 20.080 -9.483 -14.175 1.00 57.34 112 LEU A N 1
ATOM 971 C CA . LEU A 1 112 ? 18.874 -10.292 -14.402 1.00 57.34 112 LEU A CA 1
ATOM 972 C C . LEU A 1 112 ? 17.599 -9.438 -14.467 1.00 57.34 112 LEU A C 1
ATOM 974 O O . LEU A 1 112 ? 16.776 -9.623 -15.356 1.00 57.34 112 LEU A O 1
ATOM 978 N N . LEU A 1 113 ? 17.447 -8.450 -13.584 1.00 58.00 113 LEU A N 1
ATOM 979 C CA . LEU A 1 113 ? 16.294 -7.537 -13.629 1.00 58.00 113 LEU A CA 1
ATOM 980 C C . LEU A 1 113 ? 16.286 -6.687 -14.910 1.00 58.00 113 LEU A C 1
ATOM 982 O O . LEU A 1 113 ? 15.239 -6.459 -15.516 1.00 58.00 113 LEU A O 1
ATOM 986 N N . LYS A 1 114 ? 17.467 -6.265 -15.378 1.00 59.59 114 LYS A N 1
ATOM 987 C CA . LYS A 1 114 ? 17.603 -5.503 -16.625 1.00 59.59 114 LYS A CA 1
ATOM 988 C C . LYS A 1 114 ? 17.284 -6.344 -17.868 1.00 59.59 114 LYS A C 1
ATOM 990 O O . LYS A 1 114 ? 16.717 -5.808 -18.822 1.00 59.59 114 LYS A O 1
ATOM 995 N N . SER A 1 115 ? 17.615 -7.639 -17.869 1.00 59.22 115 SER A N 1
ATOM 996 C CA . SER A 1 115 ? 17.274 -8.538 -18.980 1.00 59.22 115 SER A CA 1
ATOM 997 C C . SER A 1 115 ? 15.777 -8.857 -19.025 1.00 59.22 115 SER A C 1
ATOM 999 O O . SER A 1 115 ? 15.209 -8.874 -20.116 1.00 59.22 115 SER A O 1
ATOM 1001 N N . ILE A 1 116 ? 15.120 -8.999 -17.869 1.00 59.66 116 ILE A N 1
ATOM 1002 C CA . ILE A 1 116 ? 13.662 -9.180 -17.770 1.00 59.66 116 ILE A CA 1
ATOM 1003 C C . ILE A 1 116 ? 12.922 -7.955 -18.332 1.00 59.66 116 ILE A C 1
ATOM 1005 O O . ILE A 1 116 ? 12.071 -8.114 -19.207 1.00 59.66 116 ILE A O 1
ATOM 1009 N N . ASN A 1 117 ? 13.313 -6.733 -17.946 1.00 60.16 117 ASN A N 1
ATOM 1010 C CA . ASN A 1 117 ? 12.666 -5.507 -18.442 1.00 60.16 117 ASN A CA 1
ATOM 1011 C C . ASN A 1 117 ? 12.802 -5.328 -19.967 1.00 60.16 117 ASN A C 1
ATOM 1013 O O . ASN A 1 117 ? 11.881 -4.845 -20.626 1.00 60.16 117 ASN A O 1
ATOM 1017 N N . MET A 1 118 ? 13.932 -5.745 -20.550 1.00 56.16 118 MET A N 1
ATOM 1018 C CA . MET A 1 118 ? 14.112 -5.740 -22.007 1.00 56.16 118 MET A CA 1
ATOM 1019 C C . MET A 1 118 ? 13.296 -6.833 -22.709 1.00 56.16 118 MET A C 1
ATOM 1021 O O . MET A 1 118 ? 12.823 -6.616 -23.825 1.00 56.16 118 MET A O 1
ATOM 1025 N N . MET A 1 119 ? 13.108 -7.992 -22.072 1.00 57.84 119 MET A N 1
ATOM 1026 C CA . MET A 1 119 ? 12.298 -9.089 -22.607 1.00 57.84 119 MET A CA 1
ATOM 1027 C C . MET A 1 119 ? 10.808 -8.712 -22.650 1.00 57.84 119 MET A C 1
ATOM 1029 O O . MET A 1 119 ? 10.147 -8.948 -23.662 1.00 57.84 119 MET A O 1
ATOM 1033 N N . GLU A 1 120 ? 10.292 -8.064 -21.601 1.00 58.81 120 GLU A N 1
ATOM 1034 C CA . GLU A 1 120 ? 8.883 -7.650 -21.500 1.00 58.81 120 GLU A CA 1
ATOM 1035 C C . GLU A 1 120 ? 8.491 -6.593 -22.542 1.00 58.81 120 GLU A C 1
ATOM 1037 O O . GLU A 1 120 ? 7.454 -6.725 -23.198 1.00 58.81 120 GLU A O 1
ATOM 1042 N N . LEU A 1 121 ? 9.343 -5.586 -22.771 1.00 59.22 121 LEU A N 1
ATOM 1043 C CA . LEU A 1 121 ? 9.120 -4.597 -23.833 1.00 59.22 121 LEU A CA 1
ATOM 1044 C C . LEU A 1 121 ? 9.103 -5.257 -25.216 1.00 59.22 121 LEU A C 1
ATOM 1046 O O . LEU A 1 121 ? 8.282 -4.906 -26.061 1.00 59.22 121 LEU A O 1
ATOM 1050 N N . LYS A 1 122 ? 9.959 -6.256 -25.447 1.00 56.75 122 LYS A N 1
ATOM 1051 C CA . LYS A 1 122 ? 10.006 -6.977 -26.724 1.00 56.75 122 LYS A CA 1
ATOM 1052 C C . LYS A 1 122 ? 8.733 -7.792 -26.969 1.00 56.75 122 LYS A C 1
ATOM 1054 O O . LYS A 1 122 ? 8.248 -7.820 -28.096 1.00 56.75 122 LYS A O 1
ATOM 1059 N N . ILE A 1 123 ? 8.166 -8.402 -25.926 1.00 59.91 123 ILE A N 1
ATOM 1060 C CA . ILE A 1 123 ? 6.911 -9.171 -25.997 1.00 59.91 123 ILE A CA 1
ATOM 1061 C C . ILE A 1 123 ? 5.715 -8.264 -26.333 1.00 59.91 123 ILE A C 1
ATOM 1063 O O . ILE A 1 123 ? 4.875 -8.647 -27.147 1.00 59.91 123 ILE A O 1
ATOM 1067 N N . LEU A 1 124 ? 5.673 -7.042 -25.788 1.00 58.25 124 LEU A N 1
ATOM 1068 C CA . LEU A 1 124 ? 4.653 -6.033 -26.119 1.00 58.25 124 LEU A CA 1
ATOM 1069 C C . LEU A 1 124 ? 4.650 -5.646 -27.608 1.00 58.25 124 LEU A C 1
ATOM 1071 O O . LEU A 1 124 ? 3.583 -5.437 -28.184 1.00 58.25 124 LEU A O 1
ATOM 1075 N N . PHE A 1 125 ? 5.825 -5.589 -28.243 1.00 58.78 125 PHE A N 1
ATOM 1076 C CA . PHE A 1 125 ? 5.949 -5.290 -29.676 1.00 58.78 125 PHE A CA 1
ATOM 1077 C C . PHE A 1 125 ? 5.797 -6.519 -30.587 1.00 58.78 125 PHE A C 1
ATOM 1079 O O . PHE A 1 125 ? 5.463 -6.359 -31.759 1.00 58.78 125 PHE A O 1
ATOM 1086 N N . LEU A 1 126 ? 6.009 -7.737 -30.075 1.00 61.53 126 LEU A N 1
ATOM 1087 C CA . LEU A 1 126 ? 5.941 -8.974 -30.867 1.00 61.53 126 LEU A CA 1
ATOM 1088 C C . LEU A 1 126 ? 4.513 -9.326 -31.318 1.00 61.53 126 LEU A C 1
ATOM 1090 O O . LEU A 1 126 ? 4.350 -9.861 -32.410 1.00 61.53 126 LEU A O 1
ATOM 1094 N N . ASN A 1 127 ? 3.483 -8.970 -30.539 1.00 68.94 127 ASN A N 1
ATOM 1095 C CA . ASN A 1 127 ? 2.080 -9.280 -30.850 1.00 68.94 127 ASN A CA 1
ATOM 1096 C C . ASN A 1 127 ? 1.222 -8.013 -31.032 1.00 68.94 127 ASN A C 1
ATOM 1098 O O . ASN A 1 127 ? 0.248 -7.790 -30.311 1.00 68.94 127 ASN A O 1
ATOM 1102 N N . LEU A 1 128 ? 1.565 -7.195 -32.034 1.00 74.94 128 LEU A N 1
ATOM 1103 C CA . LEU A 1 128 ? 0.822 -5.982 -32.425 1.00 74.94 128 LEU A CA 1
ATOM 1104 C C . LEU A 1 128 ? -0.683 -6.223 -32.668 1.00 74.94 128 LEU A C 1
ATOM 1106 O O . LEU A 1 128 ? -1.503 -5.356 -32.386 1.00 74.94 128 LEU A O 1
ATOM 1110 N N . SER A 1 129 ? -1.077 -7.403 -33.155 1.00 78.88 129 SER A N 1
ATOM 1111 C CA . SER A 1 129 ? -2.492 -7.747 -33.367 1.00 78.88 129 SER A CA 1
ATOM 1112 C C . SER A 1 129 ? -3.274 -7.871 -32.055 1.00 78.88 129 SER A C 1
ATOM 1114 O O . SER A 1 129 ? -4.399 -7.383 -31.949 1.00 78.88 129 SER A O 1
ATOM 1116 N N . VAL A 1 130 ? -2.666 -8.482 -31.036 1.00 82.62 130 VAL A N 1
ATOM 1117 C CA . VAL A 1 130 ? -3.283 -8.667 -29.717 1.00 82.62 130 VAL A CA 1
ATOM 1118 C C . VAL A 1 130 ? -3.362 -7.334 -28.976 1.00 82.62 130 VAL A C 1
ATOM 1120 O O . VAL A 1 130 ? -4.385 -7.043 -28.360 1.00 82.62 130 VAL A O 1
ATOM 1123 N N . SER A 1 131 ? -2.331 -6.488 -29.064 1.00 80.69 131 SER A N 1
ATOM 1124 C CA . SER A 1 131 ? -2.344 -5.178 -28.400 1.00 80.69 131 SER A CA 1
ATOM 1125 C C . SER A 1 131 ? -3.400 -4.234 -28.987 1.00 80.69 131 SER A C 1
ATOM 1127 O O . SER A 1 131 ? -4.116 -3.581 -28.226 1.00 80.69 131 SER A O 1
ATOM 1129 N N . VAL A 1 132 ? -3.578 -4.220 -30.313 1.00 85.75 132 VAL A N 1
ATOM 1130 C CA . VAL A 1 132 ? -4.650 -3.452 -30.974 1.00 85.75 132 VAL A CA 1
ATOM 1131 C C . VAL A 1 132 ? -6.035 -3.977 -30.584 1.00 85.75 132 VAL A C 1
ATOM 1133 O O . VAL A 1 132 ? -6.924 -3.180 -30.279 1.00 85.75 132 VAL A O 1
ATOM 1136 N N . PHE A 1 133 ? -6.220 -5.301 -30.521 1.00 88.06 133 PHE A N 1
ATOM 1137 C CA . PHE A 1 133 ? -7.476 -5.891 -30.050 1.00 88.06 133 PHE A CA 1
ATOM 1138 C C . PHE A 1 133 ? -7.795 -5.485 -28.602 1.00 88.06 133 PHE A C 1
ATOM 1140 O O . PHE A 1 133 ? -8.918 -5.076 -28.310 1.00 88.06 133 PHE A O 1
ATOM 1147 N N . MET A 1 134 ? -6.805 -5.525 -27.704 1.00 86.44 134 MET A N 1
ATOM 1148 C CA . MET A 1 134 ? -6.981 -5.126 -26.303 1.00 86.44 134 MET A CA 1
ATOM 1149 C C . MET A 1 134 ? -7.308 -3.634 -26.153 1.00 86.44 134 MET A C 1
ATOM 1151 O O . MET A 1 134 ? -8.155 -3.281 -25.332 1.00 86.44 134 MET A O 1
ATOM 1155 N N . LEU A 1 135 ? -6.692 -2.762 -26.958 1.00 89.38 135 LEU A N 1
ATOM 1156 C CA . LEU A 1 135 ? -7.015 -1.330 -26.991 1.00 89.38 135 LEU A CA 1
ATOM 1157 C C . LEU A 1 135 ? -8.472 -1.086 -27.406 1.00 89.38 135 LEU A C 1
ATOM 1159 O O . LEU A 1 135 ? -9.186 -0.349 -26.725 1.00 89.38 135 LEU A O 1
ATOM 1163 N N . LEU A 1 136 ? -8.930 -1.733 -28.482 1.00 93.19 136 LEU A N 1
ATOM 1164 C CA . LEU A 1 136 ? -10.318 -1.628 -28.947 1.00 93.19 136 LEU A CA 1
ATOM 1165 C C . LEU A 1 136 ? -11.308 -2.179 -27.915 1.00 93.19 136 LEU A C 1
ATOM 1167 O O . LEU A 1 136 ? -12.335 -1.553 -27.656 1.00 93.19 136 LEU A O 1
ATOM 1171 N N . TYR A 1 137 ? -10.983 -3.313 -27.290 1.00 93.81 137 TYR A N 1
ATOM 1172 C CA . TYR A 1 137 ? -11.799 -3.902 -26.231 1.00 93.81 137 TYR A CA 1
ATOM 1173 C C . TYR A 1 137 ? -11.949 -2.950 -25.036 1.00 93.81 137 TYR A C 1
ATOM 1175 O O . TYR A 1 137 ? -13.072 -2.667 -24.617 1.00 93.81 137 TYR A O 1
ATOM 1183 N N . LEU A 1 138 ? -10.846 -2.398 -24.518 1.00 89.50 138 LEU A N 1
ATOM 1184 C CA . LEU A 1 138 ? -10.886 -1.445 -23.403 1.00 89.50 138 LEU A CA 1
ATOM 1185 C C . LEU A 1 138 ? -11.669 -0.174 -23.760 1.00 89.50 138 LEU A C 1
ATOM 1187 O O . LEU A 1 138 ? -12.441 0.321 -22.937 1.00 89.50 138 LEU A O 1
ATOM 1191 N N . PHE A 1 139 ? -11.526 0.322 -24.991 1.00 93.50 139 PHE A N 1
ATOM 1192 C CA . PHE A 1 139 ? -12.274 1.480 -25.478 1.00 93.50 139 PHE A CA 1
ATOM 1193 C C . PHE A 1 139 ? -13.788 1.220 -25.512 1.00 93.50 139 PHE A C 1
ATOM 1195 O O . PHE A 1 139 ? -14.567 2.019 -24.988 1.00 93.50 139 PHE A O 1
ATOM 1202 N N . ILE A 1 140 ? -14.211 0.071 -26.049 1.00 95.31 140 ILE A N 1
ATOM 1203 C CA . ILE A 1 140 ? -15.621 -0.345 -26.067 1.00 95.31 140 ILE A CA 1
ATOM 1204 C C . ILE A 1 140 ? -16.166 -0.491 -24.640 1.00 95.31 140 ILE A C 1
ATOM 1206 O O . ILE A 1 140 ? -17.246 0.021 -24.340 1.00 95.31 140 ILE A O 1
ATOM 1210 N N . MET A 1 141 ? -15.415 -1.128 -23.738 1.00 94.00 141 MET A N 1
ATOM 1211 C CA . MET A 1 141 ? -15.827 -1.299 -22.340 1.00 94.00 141 MET A CA 1
ATOM 1212 C C . MET A 1 141 ? -16.012 0.042 -21.617 1.00 94.00 141 MET A C 1
ATOM 1214 O O . MET A 1 141 ? -16.949 0.195 -20.830 1.00 94.00 141 MET A O 1
ATOM 1218 N N . MET A 1 142 ? -15.180 1.045 -21.902 1.00 92.62 142 MET A N 1
ATOM 1219 C CA . MET A 1 142 ? -15.355 2.390 -21.345 1.00 92.62 142 MET A CA 1
ATOM 1220 C C . MET A 1 142 ? -16.665 3.038 -21.823 1.00 92.62 142 MET A C 1
ATOM 1222 O O . MET A 1 142 ? -17.409 3.592 -21.017 1.00 92.62 142 MET A O 1
ATOM 1226 N N . ILE A 1 143 ? -16.993 2.924 -23.113 1.00 93.50 143 ILE A N 1
ATOM 1227 C CA . ILE A 1 143 ? -18.247 3.467 -23.662 1.00 93.50 143 ILE A CA 1
ATOM 1228 C C . ILE A 1 143 ? -19.454 2.787 -23.006 1.00 93.50 143 ILE A C 1
ATOM 1230 O O . ILE A 1 143 ? -20.379 3.460 -22.550 1.00 93.50 143 ILE A O 1
ATOM 1234 N N . ILE A 1 144 ? -19.423 1.455 -22.913 1.00 94.31 144 ILE A N 1
ATOM 1235 C CA . ILE A 1 144 ? -20.507 0.671 -22.312 1.00 94.31 144 ILE A CA 1
ATOM 1236 C C . ILE A 1 144 ? -20.687 1.031 -20.833 1.00 94.31 144 ILE A C 1
ATOM 1238 O O . ILE A 1 144 ? -21.816 1.244 -20.396 1.00 94.31 144 ILE A O 1
ATOM 1242 N N . THR A 1 145 ? -19.605 1.145 -20.056 1.00 91.50 145 THR A N 1
ATOM 1243 C CA . THR A 1 145 ? -19.711 1.494 -18.626 1.00 91.50 145 THR A CA 1
ATOM 1244 C C . THR A 1 145 ? -20.313 2.883 -18.418 1.00 91.50 145 THR A C 1
ATOM 1246 O O . THR A 1 145 ? -21.199 3.027 -17.578 1.00 91.50 145 THR A O 1
ATOM 1249 N N . VAL A 1 146 ? -19.939 3.884 -19.222 1.00 91.44 146 VAL A N 1
ATOM 1250 C CA . VAL A 1 146 ? -20.551 5.227 -19.170 1.00 91.44 146 VAL A CA 1
ATOM 1251 C C . VAL A 1 146 ? -22.039 5.186 -19.539 1.00 91.44 146 VAL A C 1
ATOM 1253 O O . VAL A 1 146 ? -22.851 5.829 -18.873 1.00 91.44 146 VAL A O 1
ATOM 1256 N N . MET A 1 147 ? -22.424 4.394 -20.547 1.00 88.56 147 MET A N 1
ATOM 1257 C CA . MET A 1 147 ? -23.834 4.205 -20.920 1.00 88.56 147 MET A CA 1
ATOM 1258 C C . MET A 1 147 ? -24.659 3.500 -19.833 1.00 88.56 147 MET A C 1
ATOM 1260 O O . MET A 1 147 ? -25.851 3.773 -19.696 1.00 88.56 147 MET A O 1
ATOM 1264 N N . ILE A 1 148 ? -24.053 2.587 -19.068 1.00 85.50 148 ILE A N 1
ATOM 1265 C CA . ILE A 1 148 ? -24.711 1.926 -17.932 1.00 85.50 148 ILE A CA 1
ATOM 1266 C C . ILE A 1 148 ? -24.864 2.908 -16.765 1.00 85.50 148 ILE A C 1
ATOM 1268 O O . ILE A 1 148 ? -25.936 2.982 -16.164 1.00 85.50 148 ILE A O 1
ATOM 1272 N N . LEU A 1 149 ? -23.820 3.684 -16.459 1.00 84.38 149 LEU A N 1
ATOM 1273 C CA . LEU A 1 149 ? -23.820 4.631 -15.342 1.00 84.38 149 LEU A CA 1
ATOM 1274 C C . LEU A 1 149 ? -24.823 5.778 -15.536 1.00 84.38 149 LEU A C 1
ATOM 1276 O O . LEU A 1 149 ? -25.441 6.207 -14.564 1.00 84.38 149 LEU A O 1
ATOM 1280 N N . SER A 1 150 ? -25.049 6.243 -16.768 1.00 76.94 150 SER A N 1
ATOM 1281 C CA . SER A 1 150 ? -25.971 7.356 -17.046 1.00 76.94 150 SER A CA 1
ATOM 1282 C C . SER A 1 150 ? -27.458 7.031 -16.832 1.00 76.94 150 SER A C 1
ATOM 1284 O O . SER A 1 150 ? -28.278 7.947 -16.803 1.00 76.94 150 SER A O 1
ATOM 1286 N N . LYS A 1 151 ? -27.833 5.754 -16.663 1.00 69.38 151 LYS A N 1
ATOM 1287 C CA . LYS A 1 151 ? -29.240 5.343 -16.490 1.00 69.38 151 LYS A CA 1
ATOM 1288 C C . LYS A 1 151 ? -29.771 5.454 -15.059 1.00 69.38 151 LYS A C 1
ATOM 1290 O O . LYS A 1 151 ? -30.987 5.482 -14.882 1.00 69.38 151 LYS A O 1
ATOM 1295 N N . ASN A 1 152 ? -28.910 5.560 -14.047 1.00 64.00 152 ASN A N 1
ATOM 1296 C CA . ASN A 1 152 ? -29.337 5.557 -12.646 1.00 64.00 152 ASN A CA 1
ATOM 1297 C C . ASN A 1 152 ? -29.259 6.961 -12.026 1.00 64.00 152 ASN A C 1
ATOM 1299 O O . ASN A 1 152 ? -28.349 7.264 -11.264 1.00 64.00 152 ASN A O 1
ATOM 1303 N N . ASN A 1 153 ? -30.272 7.794 -12.287 1.00 61.94 153 ASN A N 1
ATOM 1304 C CA . ASN A 1 153 ? -30.471 9.088 -11.605 1.00 61.94 153 ASN A CA 1
ATOM 1305 C C . ASN A 1 153 ? -31.048 8.947 -10.180 1.00 61.94 153 ASN A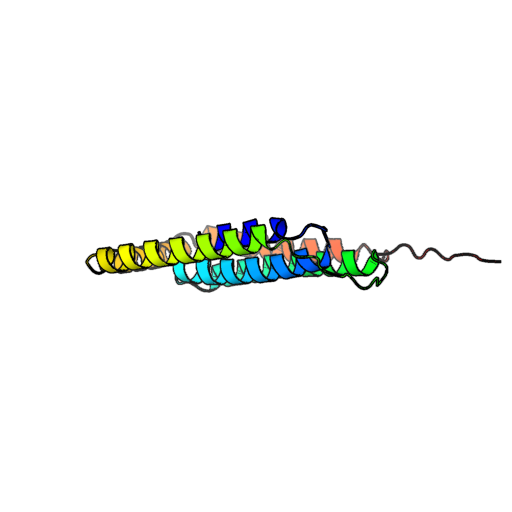 C 1
ATOM 1307 O O . ASN A 1 153 ? -31.477 9.932 -9.578 1.00 61.94 153 ASN A O 1
ATOM 1311 N N . VAL A 1 154 ? -31.113 7.727 -9.638 1.00 67.81 154 VAL A N 1
ATOM 1312 C CA . VAL A 1 154 ? -31.584 7.503 -8.269 1.00 67.81 154 VAL A CA 1
ATOM 1313 C C . VAL A 1 154 ? -30.485 7.968 -7.311 1.00 67.81 154 VAL A C 1
ATOM 1315 O O . VAL A 1 154 ? -29.341 7.527 -7.454 1.00 67.81 154 VAL A O 1
ATOM 1318 N N . PRO A 1 155 ? -30.785 8.853 -6.343 1.00 65.31 155 PRO A N 1
ATOM 1319 C CA . PRO A 1 155 ? -29.787 9.294 -5.382 1.00 65.31 155 PRO A CA 1
ATOM 1320 C C . PRO A 1 155 ? -29.227 8.084 -4.624 1.00 65.31 155 PRO A C 1
ATOM 1322 O O . PRO A 1 155 ? -29.978 7.218 -4.179 1.00 65.31 155 PRO A O 1
ATOM 1325 N N . LEU A 1 156 ? -27.903 8.055 -4.431 1.00 62.44 156 LEU A N 1
ATOM 1326 C CA . LEU A 1 156 ? -27.191 7.033 -3.642 1.00 62.44 156 LEU A CA 1
ATOM 1327 C C . LEU A 1 156 ? -27.769 6.859 -2.221 1.00 62.44 156 LEU A C 1
ATOM 1329 O O . LEU A 1 156 ? -27.552 5.829 -1.590 1.00 62.44 156 LEU A O 1
ATOM 1333 N N . ARG A 1 157 ? -28.520 7.855 -1.725 1.00 59.59 157 ARG A N 1
ATOM 1334 C CA . ARG A 1 157 ? -29.281 7.817 -0.475 1.00 59.59 157 ARG A CA 1
ATOM 1335 C C . ARG A 1 157 ? -30.778 7.893 -0.770 1.00 59.59 157 ARG A C 1
ATOM 1337 O O . ARG A 1 157 ? -31.218 8.804 -1.470 1.00 59.59 157 ARG A O 1
ATOM 1344 N N . GLN A 1 158 ? -31.573 7.019 -0.155 1.00 60.56 158 GLN A N 1
ATOM 1345 C CA . GLN A 1 158 ? -33.014 7.252 -0.044 1.00 60.56 158 GLN A CA 1
ATOM 1346 C C . GLN A 1 158 ? -33.234 8.562 0.729 1.00 60.56 158 GLN A C 1
ATOM 1348 O O . GLN A 1 158 ? -32.743 8.734 1.848 1.00 60.56 158 GLN A O 1
ATOM 1353 N N . MET A 1 159 ? -33.943 9.517 0.128 1.00 58.66 159 MET A N 1
ATOM 1354 C CA . MET A 1 159 ? -34.478 10.654 0.870 1.00 58.66 159 MET A CA 1
ATOM 1355 C C . MET A 1 159 ? -35.629 10.130 1.731 1.00 58.66 159 MET A C 1
ATOM 1357 O O . MET A 1 159 ? -36.777 10.112 1.295 1.00 58.66 159 MET A O 1
ATOM 1361 N N . ASN A 1 160 ? -35.325 9.673 2.948 1.00 52.91 160 ASN A N 1
ATOM 1362 C CA . ASN A 1 160 ? -36.349 9.542 3.976 1.00 52.91 160 ASN A CA 1
ATOM 1363 C C . ASN A 1 160 ? -36.802 10.961 4.322 1.00 52.91 160 ASN A C 1
ATOM 1365 O O . ASN A 1 160 ? -36.165 11.661 5.105 1.00 52.91 160 ASN A O 1
ATOM 1369 N N . TYR A 1 161 ? -37.876 11.406 3.677 1.00 51.16 161 TYR A N 1
ATOM 1370 C CA . TYR A 1 161 ? -38.667 12.511 4.184 1.00 51.16 161 TYR A CA 1
ATOM 1371 C C . TYR A 1 161 ? -39.332 12.003 5.463 1.00 51.16 161 TYR A C 1
ATOM 1373 O O . TYR A 1 161 ? -40.371 11.345 5.401 1.00 51.16 161 TYR A O 1
ATOM 1381 N N . GLU A 1 162 ? -38.713 12.254 6.615 1.00 47.72 162 GLU A N 1
ATOM 1382 C CA . GLU A 1 162 ? -39.425 12.194 7.887 1.00 47.72 162 GLU A CA 1
ATOM 1383 C C . GLU A 1 162 ? -40.579 13.197 7.805 1.00 47.72 162 GLU A C 1
ATOM 1385 O O . GLU A 1 162 ? -40.404 14.409 7.928 1.00 47.72 162 GLU A O 1
ATOM 1390 N N . LYS A 1 163 ? -41.776 12.685 7.511 1.00 47.44 163 LYS A N 1
ATOM 1391 C CA . LYS A 1 163 ? -43.030 13.406 7.707 1.00 47.44 163 LYS A CA 1
ATOM 1392 C C . LYS A 1 163 ? -43.308 13.422 9.208 1.00 47.44 163 LYS A C 1
ATOM 1394 O O . LYS A 1 163 ? -44.120 12.638 9.685 1.00 47.44 163 LYS A O 1
ATOM 1399 N N . ASN A 1 164 ? -42.613 14.291 9.932 1.00 42.69 164 ASN A N 1
ATOM 1400 C CA . ASN A 1 164 ? -42.988 14.640 11.296 1.00 42.69 164 ASN A CA 1
ATOM 1401 C C . ASN A 1 164 ? -44.039 15.757 11.202 1.00 42.69 164 ASN A C 1
ATOM 1403 O O . ASN A 1 164 ? -43.692 16.926 11.029 1.00 42.69 164 ASN A O 1
ATOM 1407 N N . PHE A 1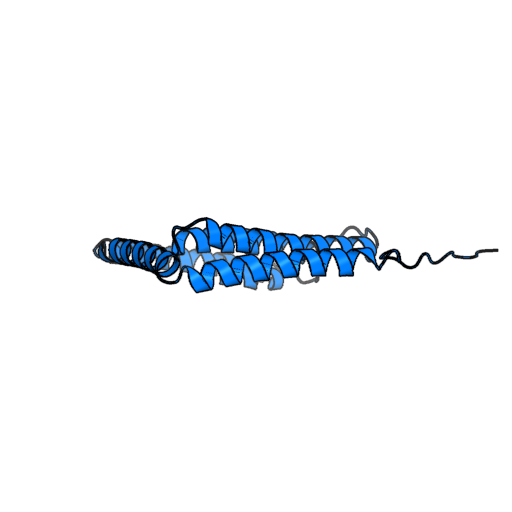 165 ? -45.311 15.354 11.233 1.00 46.38 165 PHE A N 1
ATOM 1408 C CA . PHE A 1 165 ? -46.430 16.170 11.708 1.00 46.38 165 PHE A CA 1
ATOM 1409 C C . PHE A 1 165 ? -46.799 15.684 13.107 1.00 46.38 165 PHE A C 1
ATOM 1411 O O . PHE A 1 165 ? -46.756 14.448 13.308 1.00 46.38 165 PHE A O 1
#